Protein AF-A0A6J0SDN5-F1 (afdb_monomer_lite)

Foldseek 3Di:
DVVVLVVCVVPDDPVVSVVVVVVVVQCPPVVHVVVVVVVVQVVQVVVDVDSCVVVCCCVVPVVDPDDCPPPPDDDDDDPDDDDPDVVSVD

Sequence (90 aa):
MARYLRSLEPLVSPEELKQTQELVAEFETPGGEGERLQARLQRRAARMDNWITDWWVQSAYLENRLPLAVHSNPAVVLPKQDFNDWKGQL

pLDDT: mean 97.19, std 2.17, range [83.31, 98.62]

Secondary structure (DSSP, 8-state):
-HHHHHHHTTTS-HHHHHHHHHHHHHHTSTTSHHHHHHHHHHHHHTTSS-SSHHHHHIIIIIS--S-HHHHT----PPPPP--SSTTTT-

Radius of gyration: 23.23 Å; chains: 1; bounding box: 51×24×62 Å

Structure (mmCIF, N/CA/C/O backbone):
data_AF-A0A6J0SDN5-F1
#
_entry.id   AF-A0A6J0SDN5-F1
#
loop_
_atom_site.group_PDB
_atom_site.id
_atom_site.type_symbol
_atom_site.label_atom_id
_atom_site.label_alt_id
_atom_site.label_comp_id
_atom_site.label_asym_id
_atom_site.label_entity_id
_atom_site.label_seq_id
_atom_site.pdbx_PDB_ins_code
_atom_site.Cartn_x
_atom_site.Cartn_y
_atom_site.Cartn_z
_atom_site.occupancy
_atom_site.B_iso_or_equiv
_atom_site.auth_seq_id
_atom_site.auth_comp_id
_atom_site.auth_asym_id
_atom_site.auth_atom_id
_atom_site.pdbx_PDB_model_num
ATOM 1 N N . MET A 1 1 ? -7.507 -6.569 14.617 1.00 94.25 1 MET A N 1
ATOM 2 C CA . MET A 1 1 ? -6.458 -5.613 14.193 1.00 94.25 1 MET A CA 1
ATOM 3 C C . MET A 1 1 ? -5.077 -5.852 14.827 1.00 94.25 1 MET A C 1
ATOM 5 O O . MET A 1 1 ? -4.136 -5.128 14.523 1.00 94.25 1 MET A O 1
ATOM 9 N N . ALA A 1 2 ? -4.880 -6.916 15.620 1.00 96.00 2 ALA A N 1
ATOM 10 C CA . ALA A 1 2 ? -3.627 -7.160 16.351 1.00 96.00 2 ALA A CA 1
ATOM 11 C C . ALA A 1 2 ? -2.346 -7.218 15.489 1.00 96.00 2 ALA A C 1
ATOM 13 O O . ALA A 1 2 ? -1.289 -6.768 15.923 1.00 96.00 2 ALA A O 1
ATOM 14 N N . ARG A 1 3 ? -2.424 -7.756 14.261 1.00 98.12 3 ARG A N 1
ATOM 15 C CA . ARG A 1 3 ? -1.266 -7.818 13.351 1.00 98.12 3 ARG A CA 1
ATOM 16 C C . ARG A 1 3 ? -0.811 -6.428 12.905 1.00 98.12 3 ARG A C 1
ATOM 18 O O . ARG A 1 3 ? 0.384 -6.184 12.872 1.00 98.12 3 ARG A O 1
ATOM 25 N N . TYR A 1 4 ? -1.762 -5.542 12.609 1.00 98.12 4 TYR A N 1
ATOM 26 C CA . TYR A 1 4 ? -1.489 -4.159 12.225 1.00 98.12 4 TYR A CA 1
ATOM 27 C C . TYR A 1 4 ? -0.753 -3.411 13.343 1.00 98.12 4 TYR A C 1
ATOM 29 O O . TYR A 1 4 ? 0.318 -2.870 13.100 1.00 98.12 4 TYR A O 1
ATOM 37 N N . LEU A 1 5 ? -1.253 -3.485 14.583 1.00 98.31 5 LEU A N 1
ATOM 38 C CA . LEU A 1 5 ? -0.612 -2.835 15.733 1.00 98.31 5 LEU A CA 1
ATOM 39 C C . LEU A 1 5 ? 0.812 -3.357 15.990 1.00 98.31 5 LEU A C 1
ATOM 41 O O . LEU A 1 5 ? 1.723 -2.565 16.204 1.00 98.31 5 LEU A O 1
ATOM 45 N N . ARG A 1 6 ? 1.034 -4.676 15.893 1.00 98.25 6 ARG A N 1
ATOM 46 C CA . ARG A 1 6 ? 2.375 -5.270 16.046 1.00 98.25 6 ARG A CA 1
ATOM 47 C C . ARG A 1 6 ? 3.353 -4.816 14.960 1.00 98.25 6 ARG A C 1
ATOM 49 O O . ARG A 1 6 ? 4.539 -4.677 15.222 1.00 98.25 6 ARG A O 1
ATOM 56 N N . SER A 1 7 ? 2.871 -4.609 13.735 1.00 98.38 7 SER A N 1
ATOM 57 C CA . SER A 1 7 ? 3.702 -4.094 12.642 1.00 98.38 7 SER A CA 1
ATOM 58 C C . SER A 1 7 ? 4.094 -2.630 12.833 1.00 98.38 7 SER A C 1
ATOM 60 O O . SER A 1 7 ? 5.123 -2.227 12.300 1.00 98.38 7 SER A O 1
ATOM 62 N N . LEU A 1 8 ? 3.304 -1.849 13.577 1.00 98.25 8 LEU A N 1
ATOM 63 C CA . LEU A 1 8 ? 3.603 -0.446 13.868 1.00 98.25 8 LEU A CA 1
ATOM 64 C C . LEU A 1 8 ? 4.565 -0.262 15.036 1.00 98.25 8 LEU A C 1
ATOM 66 O O . LEU A 1 8 ? 5.330 0.692 15.020 1.00 98.25 8 LEU A O 1
ATOM 70 N N . GLU A 1 9 ? 4.553 -1.166 16.013 1.00 97.06 9 GLU A N 1
ATOM 71 C CA . GLU A 1 9 ? 5.372 -1.076 17.227 1.00 97.06 9 GLU A CA 1
ATOM 72 C C . GLU A 1 9 ? 6.856 -0.705 16.993 1.00 97.06 9 GLU A C 1
ATOM 74 O O . GLU A 1 9 ? 7.344 0.161 17.713 1.00 97.06 9 GLU A O 1
ATOM 79 N N . PRO A 1 10 ? 7.582 -1.248 15.988 1.00 98.06 10 PRO A N 1
ATOM 80 C CA . PRO A 1 10 ? 8.971 -0.849 15.738 1.00 98.06 10 PRO A CA 1
ATOM 81 C C . PRO A 1 10 ? 9.133 0.401 14.850 1.00 98.06 10 PRO A C 1
ATOM 83 O O . PRO A 1 10 ? 10.264 0.799 14.580 1.00 98.06 10 PRO A O 1
ATOM 86 N N . LEU A 1 11 ? 8.045 0.975 14.328 1.00 98.31 11 LEU A N 1
ATOM 87 C CA . LEU A 1 11 ? 8.060 2.042 13.318 1.00 98.31 11 LEU A CA 1
ATOM 88 C C . LEU A 1 11 ? 7.654 3.415 13.867 1.00 98.31 11 LEU A C 1
ATOM 90 O O . LEU A 1 11 ? 7.937 4.419 13.215 1.00 98.31 11 LEU A O 1
ATOM 94 N N . VAL A 1 12 ? 6.970 3.462 15.013 1.00 98.38 12 VAL A N 1
ATOM 95 C CA . VAL A 1 12 ? 6.376 4.688 15.570 1.00 98.38 12 VAL A CA 1
ATOM 96 C C . VAL A 1 12 ? 6.765 4.889 17.034 1.00 98.38 12 VAL A C 1
ATOM 98 O O . VAL A 1 12 ? 7.224 3.961 17.702 1.00 98.38 12 VAL A O 1
ATOM 101 N N . SER A 1 13 ? 6.584 6.105 17.546 1.00 98.56 13 SER A N 1
ATOM 102 C CA . SER A 1 13 ? 6.804 6.398 18.966 1.00 98.56 13 SER A CA 1
ATOM 103 C C . SER A 1 13 ? 5.779 5.690 19.873 1.00 98.56 13 SER A C 1
ATOM 105 O O . SER A 1 13 ? 4.670 5.366 19.430 1.00 98.56 13 SER A O 1
ATOM 107 N N . PRO A 1 14 ? 6.096 5.468 21.164 1.00 98.31 14 PRO A N 1
ATOM 108 C CA . PRO A 1 14 ? 5.140 4.915 2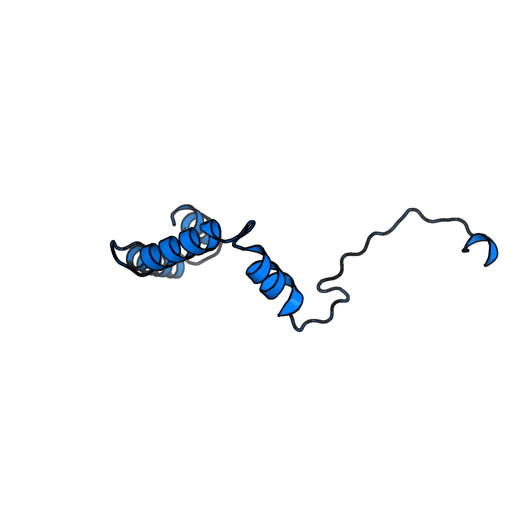2.125 1.00 98.31 14 PRO A CA 1
ATOM 109 C C . PRO A 1 14 ? 3.838 5.722 22.225 1.00 98.31 14 PRO A C 1
ATOM 111 O O . PRO A 1 14 ? 2.757 5.146 22.367 1.00 98.31 14 PRO A O 1
ATOM 114 N N . GLU A 1 15 ? 3.925 7.049 22.128 1.00 98.44 15 GLU A N 1
ATOM 115 C CA . GLU A 1 15 ? 2.782 7.959 22.174 1.00 98.44 15 GLU A CA 1
ATOM 116 C C . GLU A 1 15 ? 1.867 7.783 20.951 1.00 98.44 15 GLU A C 1
ATOM 118 O O . GLU A 1 15 ? 0.653 7.638 21.113 1.00 98.44 15 GLU A O 1
ATOM 123 N N . GLU A 1 16 ? 2.434 7.721 19.741 1.00 98.50 16 GLU A N 1
ATOM 124 C CA . GLU A 1 16 ? 1.689 7.460 18.497 1.00 98.50 16 GLU A CA 1
ATOM 125 C C . GLU A 1 16 ? 1.074 6.054 18.485 1.00 98.50 16 GLU A C 1
ATOM 127 O O . GLU A 1 16 ? -0.066 5.865 18.043 1.00 98.50 16 GLU A O 1
ATOM 132 N N . LEU A 1 17 ? 1.800 5.055 19.002 1.00 98.56 17 LEU A N 1
ATOM 133 C CA . LEU A 1 17 ? 1.287 3.692 19.116 1.00 98.56 17 LEU A CA 1
ATOM 134 C C . LEU A 1 17 ? 0.077 3.646 20.050 1.00 98.56 17 LEU A C 1
ATOM 136 O O . LEU A 1 17 ? -0.931 3.034 19.699 1.00 98.56 17 LEU A O 1
ATOM 140 N N . LYS A 1 18 ? 0.148 4.315 21.207 1.00 98.50 18 LYS A N 1
ATOM 141 C CA . LYS A 1 18 ? -0.967 4.388 22.159 1.00 98.50 18 LYS A CA 1
ATOM 142 C C . LYS A 1 18 ? -2.197 5.046 21.531 1.00 98.50 18 LYS A C 1
ATOM 144 O O . LYS A 1 18 ? -3.289 4.490 21.615 1.00 98.50 18 LYS A O 1
ATOM 149 N N . GLN A 1 19 ? -2.022 6.175 20.845 1.00 98.62 19 GLN A N 1
ATOM 150 C CA . GLN A 1 19 ? -3.117 6.826 20.113 1.00 98.62 19 GLN A CA 1
ATOM 151 C C . GLN A 1 19 ? -3.727 5.887 19.061 1.00 98.62 19 GLN A C 1
ATOM 153 O O . GLN A 1 19 ? -4.945 5.776 18.937 1.00 98.62 19 GLN A O 1
ATOM 158 N N . THR A 1 20 ? -2.889 5.148 18.332 1.00 98.50 20 THR A N 1
ATOM 159 C CA . THR A 1 20 ? -3.357 4.184 17.327 1.00 98.50 20 THR A CA 1
ATOM 160 C C . THR A 1 20 ? -4.117 3.014 17.958 1.00 98.50 20 THR A C 1
ATOM 162 O O . THR A 1 20 ? -5.099 2.542 17.388 1.00 98.50 20 THR A O 1
ATOM 165 N N . GLN A 1 21 ? -3.698 2.541 19.135 1.00 98.50 21 GLN A N 1
ATOM 166 C CA . GLN A 1 21 ? -4.408 1.501 19.885 1.00 98.50 21 GLN A CA 1
ATOM 167 C C . GLN A 1 21 ? -5.81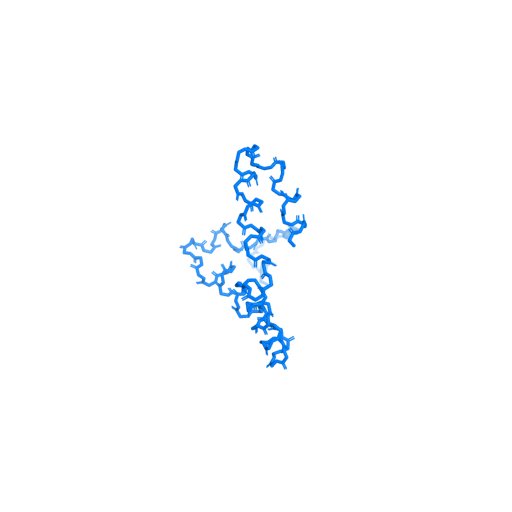4 1.958 20.288 1.00 98.50 21 GLN A C 1
ATOM 169 O O . GLN A 1 21 ? -6.758 1.184 20.137 1.00 98.50 21 GLN A O 1
ATOM 174 N N . GLU A 1 22 ? -5.964 3.203 20.747 1.00 98.38 22 GLU A N 1
ATOM 175 C CA . GLU A 1 22 ? -7.262 3.792 21.103 1.00 98.38 22 GLU A CA 1
ATOM 176 C C . GLU A 1 22 ? -8.193 3.870 19.879 1.00 98.38 22 GLU A C 1
ATOM 178 O O . GLU A 1 22 ? -9.326 3.388 19.936 1.00 98.38 22 GLU A O 1
ATOM 183 N N . LEU A 1 23 ? -7.690 4.356 18.737 1.00 98.31 23 LEU A N 1
ATOM 184 C CA . LEU A 1 23 ? -8.444 4.405 17.476 1.00 98.31 23 LEU A CA 1
ATOM 185 C C . LEU A 1 23 ? -8.866 3.015 16.985 1.00 98.31 23 LEU A C 1
ATOM 187 O O . LEU A 1 23 ? -9.981 2.825 16.501 1.00 98.31 23 LEU A O 1
ATOM 191 N N . VAL A 1 24 ? -7.977 2.026 17.097 1.00 98.06 24 VAL A N 1
ATOM 192 C CA . VAL A 1 24 ? -8.283 0.641 16.723 1.00 98.06 24 VAL A CA 1
ATOM 193 C C . VAL A 1 24 ? -9.347 0.047 17.643 1.00 98.06 24 VAL A C 1
ATOM 195 O O . VAL A 1 24 ? -10.249 -0.626 17.148 1.00 98.06 24 VAL A O 1
ATOM 198 N N . ALA A 1 25 ? -9.276 0.309 18.950 1.00 97.75 25 ALA A N 1
ATOM 199 C CA . ALA A 1 25 ? -10.282 -0.158 19.897 1.00 97.75 25 ALA A CA 1
ATOM 200 C C . ALA A 1 25 ? -11.666 0.431 19.581 1.00 97.75 25 ALA A C 1
ATOM 202 O O . ALA A 1 25 ? -12.649 -0.307 19.558 1.00 97.75 25 ALA A O 1
ATOM 203 N N . GLU A 1 26 ? -11.740 1.726 19.259 1.00 98.06 26 GLU A N 1
ATOM 204 C CA . GLU A 1 26 ? -12.983 2.365 18.817 1.00 98.06 26 GLU A CA 1
ATOM 205 C C . GLU A 1 26 ? -13.504 1.740 17.512 1.00 98.06 26 GLU A C 1
ATOM 207 O O . GLU A 1 26 ? -14.676 1.363 17.425 1.00 98.06 26 GLU A O 1
ATOM 212 N N . PHE A 1 27 ? -12.628 1.553 16.521 1.00 98.19 27 PHE A N 1
ATOM 213 C CA . PHE A 1 27 ? -12.970 0.961 15.226 1.00 98.19 27 PHE A CA 1
ATOM 214 C C . PHE A 1 27 ? -13.537 -0.463 15.340 1.00 98.19 27 PHE A C 1
ATOM 216 O O . PHE A 1 27 ? -14.422 -0.835 14.565 1.00 98.19 27 PHE A O 1
ATOM 223 N N . GLU A 1 28 ? -13.041 -1.249 16.300 1.00 96.56 28 GLU A N 1
ATOM 224 C CA . GLU A 1 28 ? -13.458 -2.633 16.564 1.00 96.56 28 GLU A CA 1
ATOM 225 C C . GLU A 1 28 ? -14.666 -2.753 17.513 1.00 96.56 28 GLU A C 1
ATOM 227 O O . GLU A 1 28 ? -15.094 -3.870 17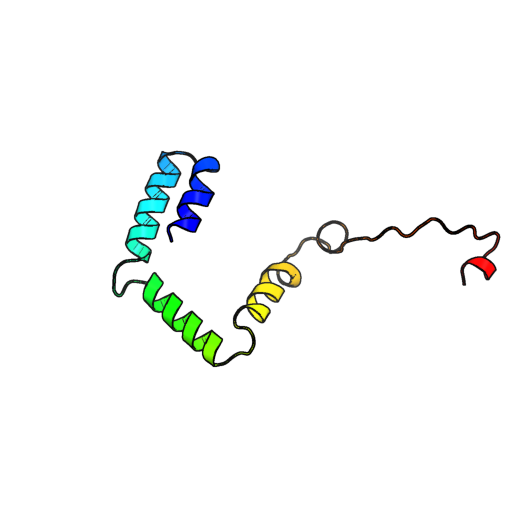.807 1.00 96.56 28 GLU A O 1
ATOM 232 N N . THR A 1 29 ? -15.243 -1.640 17.981 1.00 97.50 29 THR A N 1
ATOM 233 C CA . THR A 1 29 ? -16.423 -1.667 18.862 1.00 97.50 29 THR A CA 1
ATOM 234 C C . THR A 1 29 ? -17.592 -2.403 18.184 1.00 97.50 29 THR A C 1
ATOM 236 O O . THR A 1 29 ? -17.852 -2.154 17.002 1.00 97.50 29 THR A O 1
ATOM 239 N N . PRO A 1 30 ? -18.356 -3.253 18.901 1.00 97.12 30 PRO A N 1
ATOM 240 C CA . PRO A 1 30 ? -19.545 -3.900 18.347 1.00 97.12 30 PRO A CA 1
ATOM 241 C C . PRO A 1 30 ? -20.541 -2.887 17.768 1.00 97.12 30 PRO A C 1
ATOM 243 O O . PRO A 1 30 ? -20.895 -1.901 18.416 1.00 97.12 30 PRO A O 1
ATOM 246 N N . GLY A 1 31 ? -20.994 -3.110 16.534 1.00 95.88 31 GLY A N 1
ATOM 247 C CA . GLY A 1 31 ? -21.842 -2.175 15.787 1.00 95.88 31 GLY A CA 1
ATOM 248 C C . GLY A 1 31 ? -21.126 -0.925 15.251 1.00 95.88 31 GLY A C 1
ATOM 249 O O . GLY A 1 31 ? -21.779 -0.080 14.619 1.00 95.88 31 GLY A O 1
ATOM 250 N N . GLY A 1 32 ? -19.815 -0.815 15.481 1.00 95.50 32 GLY A N 1
ATOM 251 C CA . GLY A 1 32 ? -18.942 0.261 15.026 1.00 95.50 32 GLY A CA 1
ATOM 252 C C . GLY A 1 32 ? -18.608 0.194 13.535 1.00 95.50 32 GLY A C 1
ATOM 253 O O . GLY A 1 32 ? -19.088 -0.660 12.781 1.00 95.50 32 GLY A O 1
ATOM 254 N N . GLU A 1 33 ? -17.776 1.131 13.084 1.00 97.88 33 GLU A N 1
ATOM 255 C CA . GLU A 1 33 ? -17.456 1.278 11.660 1.00 97.88 33 GLU A CA 1
ATOM 256 C C . GLU A 1 33 ? -16.666 0.090 11.098 1.00 97.88 33 GLU A C 1
ATOM 258 O O . GLU A 1 33 ? -16.919 -0.316 9.960 1.00 97.88 33 GLU A O 1
ATOM 263 N N . GLY A 1 34 ? -15.786 -0.536 11.887 1.00 98.12 34 GLY A N 1
ATOM 264 C CA . GLY A 1 34 ? -15.020 -1.698 11.440 1.00 98.12 34 GLY A CA 1
ATOM 265 C C . GLY A 1 34 ? -15.898 -2.876 11.036 1.00 98.12 34 GLY A C 1
ATOM 266 O O . GLY A 1 34 ? -15.725 -3.426 9.946 1.00 98.12 34 GLY A O 1
ATOM 267 N N . GLU A 1 35 ? -16.908 -3.214 11.841 1.00 98.12 35 GLU A N 1
ATOM 268 C CA . GLU A 1 35 ? -17.862 -4.278 11.507 1.00 98.12 35 GLU A CA 1
ATOM 269 C C . GLU A 1 35 ? -18.693 -3.938 10.261 1.00 98.12 35 GLU A C 1
ATOM 271 O O . GLU A 1 35 ? -18.895 -4.784 9.383 1.00 98.12 35 GLU A O 1
ATOM 276 N N . ARG A 1 36 ? -19.143 -2.682 10.129 1.00 98.38 36 ARG A N 1
ATOM 277 C CA . ARG A 1 36 ? -19.936 -2.225 8.973 1.00 98.38 36 ARG A CA 1
ATOM 278 C C . ARG A 1 36 ? -19.140 -2.300 7.675 1.00 98.38 36 ARG A C 1
ATOM 280 O O . ARG A 1 36 ? -19.669 -2.765 6.658 1.00 98.38 36 ARG A O 1
ATOM 287 N N . LEU A 1 37 ? -17.888 -1.847 7.695 1.00 98.38 37 LEU A N 1
ATOM 288 C CA . LEU A 1 37 ? -16.986 -1.900 6.546 1.00 98.38 37 LEU A CA 1
ATOM 289 C C . LEU A 1 37 ? -16.620 -3.343 6.202 1.00 98.38 37 LEU A C 1
ATOM 291 O O . LEU A 1 37 ? -16.697 -3.718 5.031 1.00 98.38 37 LEU A O 1
ATOM 295 N N . GLN A 1 38 ? -16.338 -4.180 7.201 1.00 98.31 38 GLN A N 1
ATOM 296 C CA . GLN A 1 38 ? -16.058 -5.598 6.989 1.00 98.31 38 GLN A CA 1
ATOM 297 C C . GLN A 1 38 ? -17.248 -6.326 6.348 1.00 98.31 38 GLN A C 1
ATOM 299 O O . GLN A 1 38 ? -17.077 -7.076 5.385 1.00 98.31 38 GLN A O 1
ATOM 304 N N . ALA A 1 39 ? -18.474 -6.048 6.795 1.00 98.31 39 ALA A N 1
ATOM 305 C CA . ALA A 1 39 ? -19.674 -6.613 6.184 1.00 98.31 39 ALA A CA 1
ATOM 306 C C . ALA A 1 39 ? -19.873 -6.132 4.731 1.00 98.31 39 ALA A C 1
ATOM 308 O O . ALA A 1 39 ? -20.317 -6.895 3.870 1.00 98.31 39 ALA A O 1
ATOM 309 N N . ARG A 1 40 ? -19.543 -4.867 4.421 1.00 98.19 40 ARG A N 1
ATOM 310 C CA . ARG A 1 40 ? -19.545 -4.354 3.035 1.00 98.19 40 ARG A CA 1
ATOM 311 C C . ARG A 1 40 ? -18.504 -5.069 2.177 1.00 98.19 40 ARG A C 1
ATOM 313 O O . ARG A 1 40 ? -18.820 -5.433 1.045 1.00 98.19 40 ARG A O 1
ATOM 320 N N . LEU A 1 41 ? -17.312 -5.306 2.720 1.00 98.38 41 LEU A N 1
ATOM 321 C CA . LEU A 1 41 ? -16.232 -6.013 2.039 1.00 98.38 41 LEU A CA 1
ATOM 322 C C . LEU A 1 41 ? -16.628 -7.450 1.689 1.00 98.38 41 LEU A C 1
ATOM 324 O O . LEU A 1 41 ? -16.477 -7.871 0.546 1.00 98.38 41 LEU A O 1
ATOM 328 N N . GLN A 1 42 ? -17.228 -8.168 2.639 1.00 98.56 42 GLN A N 1
ATOM 329 C CA . GLN A 1 42 ? -17.752 -9.518 2.420 1.00 98.56 42 GLN A CA 1
ATOM 330 C C . GLN A 1 42 ? -18.845 -9.544 1.343 1.00 98.56 42 GLN A C 1
ATOM 332 O O . GLN A 1 42 ? -18.821 -10.400 0.462 1.00 98.56 42 GLN A O 1
ATOM 337 N N . ARG A 1 43 ? -19.775 -8.575 1.349 1.00 98.50 43 ARG A N 1
ATOM 338 C CA . ARG A 1 43 ? -20.797 -8.454 0.291 1.00 98.50 43 ARG A CA 1
ATOM 339 C C . ARG A 1 43 ? -20.196 -8.165 -1.083 1.00 98.50 43 ARG A C 1
ATOM 341 O O . ARG A 1 43 ? -20.723 -8.658 -2.075 1.00 98.50 43 ARG A O 1
ATOM 348 N N . ARG A 1 44 ? -19.126 -7.366 -1.149 1.00 98.25 44 ARG A N 1
ATOM 349 C CA . ARG A 1 44 ? -18.384 -7.114 -2.391 1.00 98.25 44 ARG A CA 1
ATOM 350 C C . ARG A 1 44 ? -17.721 -8.398 -2.887 1.00 98.25 44 ARG A C 1
ATOM 352 O O . ARG A 1 44 ? -17.911 -8.755 -4.043 1.00 98.25 44 ARG A O 1
ATOM 359 N N . ALA A 1 45 ? -17.034 -9.121 -2.004 1.00 98.38 45 ALA A N 1
ATOM 360 C CA . ALA A 1 45 ? -16.392 -10.394 -2.325 1.00 98.38 45 ALA A CA 1
ATOM 361 C C . ALA A 1 45 ? -17.374 -11.479 -2.779 1.00 98.38 45 ALA A C 1
ATOM 363 O O . ALA A 1 45 ? -17.047 -12.253 -3.663 1.00 98.38 45 ALA A O 1
ATOM 364 N N . ALA A 1 46 ? -18.601 -11.498 -2.258 1.00 98.31 46 ALA A N 1
ATOM 365 C CA . ALA A 1 46 ? -19.624 -12.442 -2.710 1.00 98.31 46 ALA A CA 1
ATOM 366 C C . ALA A 1 46 ? -20.135 -12.182 -4.144 1.00 98.31 46 ALA A C 1
ATOM 368 O O . ALA A 1 46 ? -20.839 -13.020 -4.698 1.00 98.31 46 ALA A O 1
ATOM 369 N N . ARG A 1 47 ? -19.845 -11.011 -4.729 1.00 97.62 47 ARG A N 1
ATOM 370 C CA . ARG A 1 47 ? -20.339 -10.586 -6.053 1.00 97.62 47 ARG A CA 1
ATOM 371 C C . ARG A 1 47 ? -19.233 -10.459 -7.101 1.00 97.62 47 ARG A C 1
ATOM 373 O O . ARG A 1 47 ? -19.514 -10.013 -8.208 1.00 97.62 47 ARG A O 1
ATOM 380 N N . MET A 1 48 ? -17.991 -10.769 -6.741 1.00 97.44 48 MET A N 1
ATOM 381 C CA . MET A 1 48 ? -16.814 -10.545 -7.575 1.00 97.44 48 MET A CA 1
ATOM 382 C C . MET A 1 48 ? -15.854 -11.721 -7.449 1.00 97.44 48 MET A C 1
ATOM 384 O O . MET A 1 48 ? -15.636 -12.208 -6.344 1.00 97.44 48 MET A O 1
ATOM 388 N N . ASP A 1 49 ? -15.202 -12.094 -8.548 1.00 97.56 49 ASP A N 1
ATOM 389 C CA . ASP A 1 49 ? -14.158 -13.128 -8.525 1.00 97.56 49 ASP A CA 1
ATOM 390 C C . ASP A 1 49 ? -12.956 -12.704 -7.665 1.00 97.56 49 ASP A C 1
ATOM 392 O O . ASP A 1 49 ? -12.337 -13.516 -6.980 1.00 97.56 49 ASP A O 1
ATOM 396 N N . ASN A 1 50 ? -12.645 -11.404 -7.659 1.00 97.88 50 ASN A N 1
ATOM 397 C CA . ASN A 1 50 ? -11.663 -10.805 -6.769 1.00 97.88 50 ASN A CA 1
ATOM 398 C C . ASN A 1 50 ? -12.134 -9.414 -6.323 1.00 97.88 50 ASN A C 1
ATOM 400 O O . ASN A 1 50 ? -12.277 -8.496 -7.128 1.00 97.88 50 ASN A O 1
ATOM 404 N N . TRP A 1 51 ? -12.369 -9.246 -5.021 1.00 97.94 51 TRP A N 1
ATOM 405 C CA . TRP A 1 51 ? -12.915 -8.004 -4.474 1.00 97.94 51 TRP A CA 1
ATOM 406 C C . TRP A 1 51 ? -11.936 -6.825 -4.503 1.00 97.94 51 TRP A C 1
ATOM 408 O O . TRP A 1 51 ? -12.396 -5.678 -4.473 1.00 97.94 51 TRP A O 1
ATOM 418 N N . ILE A 1 52 ? -10.620 -7.084 -4.528 1.00 98.19 52 ILE A N 1
ATOM 419 C CA . ILE A 1 52 ? -9.591 -6.043 -4.397 1.00 98.19 52 ILE A CA 1
ATOM 420 C C . ILE A 1 52 ? -9.012 -5.595 -5.738 1.00 98.19 52 ILE A C 1
ATOM 422 O O . ILE A 1 52 ? -8.504 -4.483 -5.797 1.00 98.19 52 ILE A O 1
ATOM 426 N N . THR A 1 53 ? -9.098 -6.396 -6.807 1.00 97.75 53 THR A N 1
ATOM 427 C CA . THR A 1 53 ? -8.388 -6.129 -8.075 1.00 97.75 53 THR A CA 1
ATOM 428 C C . THR A 1 53 ? -8.585 -4.707 -8.594 1.00 97.75 53 THR A C 1
ATOM 430 O O . THR A 1 53 ? -7.592 -4.018 -8.805 1.00 97.75 53 THR A O 1
ATOM 433 N N . ASP A 1 54 ? -9.827 -4.235 -8.735 1.00 97.06 54 ASP A N 1
ATOM 434 C CA . ASP A 1 54 ? -10.085 -2.888 -9.269 1.00 97.06 54 ASP A CA 1
ATOM 435 C C . ASP A 1 54 ? -9.454 -1.797 -8.398 1.00 97.06 54 ASP A C 1
ATOM 437 O O . ASP A 1 54 ? -8.817 -0.879 -8.908 1.00 97.06 54 ASP A O 1
ATOM 441 N N . TRP A 1 55 ? -9.597 -1.913 -7.074 1.00 97.94 55 TRP A N 1
ATOM 442 C CA . TRP A 1 55 ? -9.025 -0.958 -6.125 1.00 97.94 55 TRP A CA 1
ATOM 443 C C . TRP A 1 55 ? -7.500 -1.001 -6.138 1.00 97.94 55 TRP A C 1
ATOM 445 O O . TRP A 1 55 ? -6.853 0.040 -6.132 1.00 97.94 55 TRP A O 1
ATOM 455 N N . TRP A 1 56 ? -6.919 -2.197 -6.192 1.00 98.12 56 TRP A N 1
ATOM 456 C CA . TRP A 1 56 ? -5.475 -2.369 -6.185 1.00 98.12 56 TRP A CA 1
ATOM 457 C C . TRP A 1 56 ? -4.837 -1.848 -7.470 1.00 98.12 56 TRP A C 1
ATOM 459 O O . TRP A 1 56 ? -3.880 -1.090 -7.393 1.00 98.12 56 TRP A O 1
ATOM 469 N N . VAL A 1 57 ? -5.375 -2.190 -8.645 1.00 98.25 57 VAL A N 1
ATOM 470 C CA . VAL A 1 57 ? -4.849 -1.702 -9.932 1.00 98.25 57 VAL A CA 1
ATOM 471 C C . VAL A 1 57 ? -4.931 -0.180 -9.998 1.00 98.25 57 VAL A C 1
ATOM 473 O O . VAL A 1 57 ? -3.967 0.483 -10.390 1.00 98.25 57 VAL A O 1
ATOM 476 N N . GLN A 1 58 ? -6.066 0.371 -9.566 1.00 98.38 58 GLN A N 1
ATOM 477 C CA . GLN A 1 58 ? -6.284 1.805 -9.531 1.00 98.38 58 GLN A CA 1
ATOM 478 C C . GLN A 1 58 ? -5.252 2.498 -8.629 1.00 98.38 58 GLN A C 1
ATOM 480 O O . GLN A 1 58 ? -4.495 3.340 -9.110 1.00 98.38 58 GLN A O 1
ATOM 485 N N . SER A 1 59 ? -5.151 2.106 -7.358 1.00 97.62 59 SER A N 1
ATOM 486 C CA . SER A 1 59 ? -4.285 2.799 -6.398 1.00 97.62 59 SER A CA 1
ATOM 487 C C . SER A 1 59 ? -2.795 2.484 -6.550 1.00 97.62 59 SER A C 1
ATOM 489 O O . SER A 1 59 ? -1.965 3.352 -6.294 1.00 97.62 59 SER A O 1
ATOM 491 N N . ALA A 1 60 ? -2.423 1.275 -6.981 1.00 97.06 60 ALA A N 1
ATOM 492 C CA . ALA A 1 60 ? -1.017 0.899 -7.142 1.00 97.06 60 ALA A CA 1
ATOM 493 C C . ALA A 1 60 ? -0.392 1.436 -8.443 1.00 97.06 60 ALA A C 1
ATOM 495 O O . ALA A 1 60 ? 0.821 1.644 -8.477 1.00 97.06 60 ALA A O 1
ATOM 496 N N . TYR A 1 61 ? -1.191 1.683 -9.494 1.00 96.81 61 TYR A N 1
ATOM 497 C CA . TYR A 1 61 ? -0.678 2.105 -10.807 1.00 96.81 61 TYR A CA 1
ATOM 498 C C . TYR A 1 61 ? -1.384 3.337 -11.371 1.00 96.81 61 TYR A C 1
ATOM 500 O O . TYR A 1 61 ? -0.727 4.335 -11.657 1.00 96.81 61 TYR A O 1
ATOM 508 N N . LEU A 1 62 ? -2.706 3.284 -11.557 1.00 97.88 62 LEU A N 1
ATOM 509 C CA . LEU A 1 62 ? -3.421 4.253 -12.403 1.00 97.88 62 LEU A CA 1
ATOM 510 C C . LEU A 1 62 ? -3.587 5.642 -11.756 1.00 97.88 62 LEU A C 1
ATOM 512 O O . LEU A 1 62 ? -3.730 6.651 -12.455 1.00 97.88 62 LEU A O 1
ATOM 516 N N . GLU A 1 63 ? -3.566 5.714 -10.426 1.00 97.94 63 GLU A N 1
ATOM 517 C CA . GLU A 1 63 ? -3.646 6.972 -9.673 1.00 97.94 63 GLU A CA 1
ATOM 518 C C . GLU A 1 63 ? -2.297 7.670 -9.531 1.00 97.94 63 GLU A C 1
ATOM 520 O O . GLU A 1 63 ? -2.259 8.896 -9.395 1.00 97.94 63 GLU A O 1
ATOM 525 N N . ASN A 1 64 ? -1.193 6.922 -9.595 1.00 96.69 64 ASN A N 1
ATOM 526 C CA . ASN A 1 64 ? 0.136 7.485 -9.415 1.00 96.69 64 ASN A CA 1
ATOM 527 C C . ASN A 1 64 ? 0.450 8.484 -10.544 1.00 96.69 64 ASN A C 1
ATOM 529 O O . ASN A 1 64 ? 0.278 8.197 -11.727 1.00 96.69 64 ASN A O 1
ATOM 533 N N . ARG A 1 65 ? 0.885 9.691 -10.166 1.00 97.81 65 ARG A N 1
ATOM 534 C CA . ARG A 1 65 ? 1.205 10.789 -11.094 1.00 97.81 65 ARG A CA 1
ATOM 535 C C . ARG A 1 65 ? 2.695 10.919 -11.396 1.00 97.81 65 ARG A C 1
ATOM 537 O O . ARG A 1 65 ? 3.071 11.779 -12.190 1.00 97.81 65 ARG A O 1
ATOM 544 N N . LEU A 1 66 ? 3.539 10.093 -10.781 1.00 98.31 66 LEU A N 1
ATOM 545 C CA . LEU A 1 66 ? 4.948 10.018 -11.141 1.00 98.31 66 LEU A CA 1
ATOM 546 C C . LEU A 1 66 ? 5.104 9.424 -12.553 1.00 98.31 66 LEU A C 1
ATOM 548 O O . LEU A 1 66 ? 4.294 8.586 -12.960 1.00 98.31 66 LEU A O 1
ATOM 552 N N . PRO A 1 67 ? 6.135 9.830 -13.314 1.00 98.19 67 PRO A N 1
ATOM 553 C CA . PRO A 1 67 ? 6.430 9.227 -14.609 1.00 98.19 67 PRO A CA 1
ATOM 554 C C . PRO A 1 67 ? 6.607 7.708 -14.507 1.00 98.19 67 PRO A C 1
ATOM 556 O O . PRO A 1 67 ? 7.160 7.211 -13.533 1.00 98.19 67 PRO A O 1
ATOM 559 N N . LEU A 1 68 ? 6.206 6.960 -15.538 1.00 98.19 68 LEU A N 1
ATOM 560 C CA . LEU A 1 68 ? 6.331 5.495 -15.519 1.00 98.19 68 LEU A CA 1
ATOM 561 C C . LEU A 1 68 ? 7.790 5.024 -15.468 1.00 98.19 68 LEU A C 1
ATOM 563 O O . LEU A 1 68 ? 8.112 4.053 -14.780 1.00 98.19 68 LEU A O 1
ATOM 567 N N . ALA A 1 69 ? 8.671 5.706 -16.206 1.00 97.81 69 ALA A N 1
ATOM 568 C CA . ALA A 1 69 ? 10.096 5.412 -16.215 1.00 97.81 69 ALA A CA 1
ATOM 569 C C . ALA A 1 69 ? 10.675 5.588 -14.806 1.00 97.81 69 ALA A C 1
ATOM 571 O O . ALA A 1 69 ? 10.408 6.594 -14.154 1.00 97.81 69 ALA A O 1
ATOM 572 N N . VAL A 1 70 ? 11.475 4.617 -14.355 1.00 96.31 70 VAL A N 1
ATOM 573 C CA . VAL A 1 70 ? 12.112 4.566 -13.023 1.00 96.31 70 VAL A CA 1
ATOM 574 C C . VAL A 1 70 ? 11.142 4.359 -11.850 1.00 96.31 70 VAL A C 1
ATOM 576 O O . VAL A 1 70 ? 11.485 3.620 -10.933 1.00 96.31 70 VAL A O 1
ATOM 579 N N . HIS A 1 71 ? 9.943 4.948 -11.857 1.00 97.44 71 HIS A N 1
ATOM 580 C CA . HIS A 1 71 ? 9.037 4.895 -10.700 1.00 97.44 71 HIS A CA 1
ATOM 581 C C . HIS A 1 71 ? 8.042 3.729 -10.711 1.00 97.44 71 HIS A C 1
ATOM 583 O O . HIS A 1 71 ? 7.527 3.379 -9.651 1.00 97.44 71 HIS A O 1
ATOM 589 N N . SER A 1 72 ? 7.741 3.143 -11.875 1.00 97.44 72 SER A N 1
ATOM 590 C CA . SER A 1 72 ? 6.762 2.049 -11.974 1.00 97.44 72 SER A CA 1
ATOM 591 C C . SER A 1 72 ? 7.225 0.909 -12.873 1.00 97.44 72 SER A C 1
ATOM 593 O O . SER A 1 72 ? 7.127 -0.251 -12.479 1.00 97.44 72 SER A O 1
ATOM 595 N N . ASN A 1 73 ? 7.766 1.219 -14.055 1.00 98.06 73 ASN A N 1
ATOM 596 C CA . ASN A 1 73 ? 8.170 0.197 -15.016 1.00 98.06 73 ASN A CA 1
ATOM 597 C C . ASN A 1 73 ? 9.453 -0.512 -14.546 1.00 98.06 73 ASN A C 1
ATOM 599 O O . ASN A 1 73 ? 10.509 0.129 -14.513 1.00 98.06 73 ASN A O 1
ATOM 603 N N . PRO A 1 74 ? 9.409 -1.821 -14.230 1.00 97.31 74 PRO A N 1
ATOM 604 C CA . PRO A 1 74 ? 10.620 -2.583 -13.968 1.00 97.31 74 PRO A CA 1
ATOM 605 C C . PRO A 1 74 ? 11.393 -2.810 -15.272 1.00 97.31 74 PRO A C 1
ATOM 607 O O . PRO A 1 74 ? 10.820 -2.827 -16.362 1.00 97.31 74 PRO A O 1
ATOM 610 N N . ALA A 1 75 ? 12.699 -3.037 -15.156 1.00 97.25 75 ALA A N 1
ATOM 611 C CA . ALA A 1 75 ? 13.557 -3.389 -16.280 1.00 97.25 75 ALA A CA 1
ATOM 612 C C . ALA A 1 75 ? 14.219 -4.748 -16.041 1.00 97.25 75 ALA A C 1
ATOM 614 O O . ALA A 1 75 ? 14.621 -5.067 -14.923 1.00 97.25 75 ALA A O 1
ATOM 615 N N . VAL A 1 76 ? 14.361 -5.528 -17.111 1.00 97.81 76 VAL A N 1
ATOM 616 C CA . VAL A 1 76 ? 15.131 -6.775 -17.123 1.00 97.81 76 VAL A CA 1
ATOM 617 C C . VAL A 1 76 ? 16.283 -6.601 -18.099 1.00 97.81 76 VAL A C 1
ATOM 619 O O . VAL A 1 76 ? 16.071 -6.250 -19.258 1.00 97.81 76 VAL A O 1
ATOM 622 N N . VAL A 1 77 ? 17.503 -6.849 -17.627 1.00 97.56 77 VAL A N 1
ATOM 623 C CA . VAL A 1 77 ? 18.707 -6.842 -18.461 1.00 97.56 77 VAL A CA 1
ATOM 624 C C . VAL A 1 77 ? 19.031 -8.282 -18.836 1.00 97.56 77 VAL A C 1
ATOM 626 O O . VAL A 1 77 ? 19.295 -9.111 -17.966 1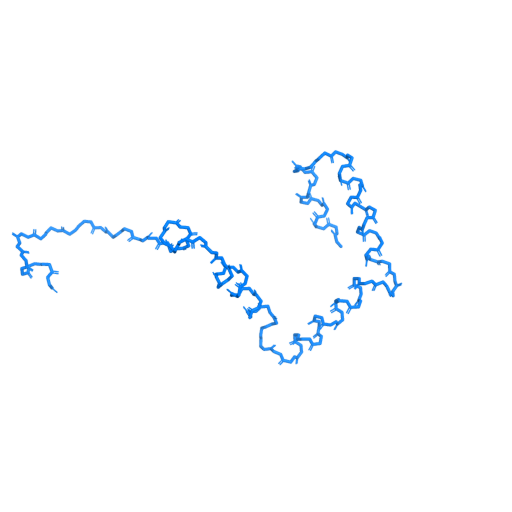.00 97.56 77 VAL A O 1
ATOM 629 N N . LEU A 1 78 ? 18.980 -8.582 -20.132 1.00 97.00 78 LEU A N 1
ATOM 630 C CA . LEU A 1 78 ? 19.332 -9.895 -20.672 1.00 97.00 78 LEU A CA 1
ATOM 631 C C . LEU A 1 78 ? 20.851 -10.010 -20.889 1.00 97.00 78 LEU 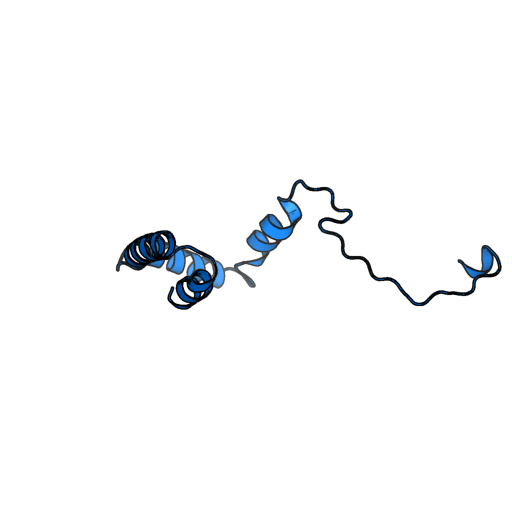A C 1
ATOM 633 O O . LEU A 1 78 ? 21.537 -8.985 -20.949 1.00 97.00 78 LEU A O 1
ATOM 637 N N . PRO A 1 79 ? 21.398 -11.236 -21.021 1.00 97.69 79 PRO A N 1
ATOM 638 C CA . PRO A 1 79 ? 22.806 -11.426 -21.345 1.00 97.69 79 PRO A CA 1
ATOM 639 C C . PRO A 1 79 ? 23.213 -10.634 -22.585 1.00 97.69 79 PRO A C 1
ATOM 641 O O . PRO A 1 79 ? 22.479 -10.587 -23.578 1.00 97.69 79 PRO A O 1
ATOM 644 N N . LYS A 1 80 ? 24.409 -10.043 -22.529 1.00 95.19 80 LYS A N 1
ATOM 645 C CA . LYS A 1 80 ? 24.986 -9.313 -23.656 1.00 95.19 80 LYS A CA 1
ATOM 646 C C . LYS A 1 80 ? 25.05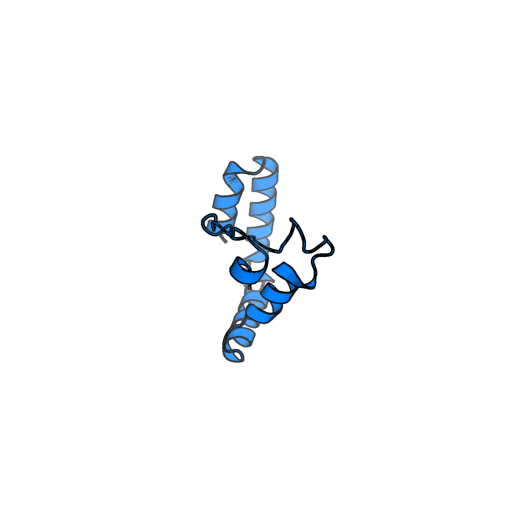0 -10.232 -24.877 1.00 95.19 80 LYS A C 1
ATOM 648 O O . LYS A 1 80 ? 25.576 -11.337 -24.794 1.00 95.19 80 LYS A O 1
ATOM 653 N N . GLN A 1 81 ? 24.518 -9.746 -25.989 1.00 95.00 81 GLN A N 1
ATOM 654 C CA . GLN A 1 81 ? 24.636 -10.390 -27.291 1.00 95.00 81 GLN A CA 1
ATOM 655 C C . GLN A 1 81 ? 25.805 -9.762 -28.061 1.00 95.00 81 GLN A C 1
ATOM 657 O O . GLN A 1 81 ? 26.036 -8.554 -27.957 1.00 95.00 81 GLN A O 1
ATOM 662 N N . ASP A 1 82 ? 26.525 -10.570 -28.837 1.00 94.81 82 ASP A N 1
ATOM 663 C CA . ASP A 1 82 ? 27.641 -10.114 -29.669 1.00 94.81 82 ASP A CA 1
ATOM 664 C C . ASP A 1 82 ? 27.174 -9.915 -31.114 1.00 94.81 82 ASP A C 1
ATOM 666 O O . ASP A 1 82 ? 27.254 -10.804 -31.962 1.00 94.81 82 ASP A O 1
ATOM 670 N N . PHE A 1 83 ? 26.658 -8.720 -31.390 1.00 94.81 83 PHE A N 1
ATOM 671 C CA . PHE A 1 83 ? 26.248 -8.315 -32.730 1.00 94.81 83 PHE A CA 1
ATOM 672 C C . PHE A 1 83 ? 27.387 -7.577 -33.439 1.00 94.81 83 PHE A C 1
ATOM 674 O O . PHE A 1 83 ? 27.890 -6.576 -32.930 1.00 94.81 83 PHE A O 1
ATOM 681 N N . ASN A 1 84 ? 27.777 -8.057 -34.623 1.00 93.31 84 ASN A N 1
ATOM 682 C CA . ASN A 1 84 ? 28.883 -7.486 -35.406 1.00 93.31 84 ASN A CA 1
ATOM 683 C C . ASN A 1 84 ? 28.427 -6.462 -36.461 1.00 93.31 84 ASN A C 1
ATOM 685 O O . ASN A 1 84 ? 29.244 -5.711 -36.988 1.00 93.31 84 ASN A O 1
ATOM 689 N N . ASP A 1 85 ? 27.133 -6.429 -36.776 1.00 93.94 85 ASP A N 1
ATOM 690 C CA . ASP A 1 85 ? 26.499 -5.472 -37.678 1.00 93.94 85 ASP A CA 1
ATOM 691 C C . ASP A 1 85 ? 25.001 -5.332 -37.340 1.00 93.94 85 ASP A C 1
ATOM 693 O O . ASP A 1 85 ? 24.481 -5.986 -36.433 1.00 93.94 85 ASP A O 1
ATOM 697 N N . TRP A 1 86 ? 24.295 -4.470 -38.075 1.00 94.00 86 TRP A N 1
ATOM 698 C CA . TRP A 1 86 ? 22.848 -4.299 -37.914 1.00 94.00 86 TRP A CA 1
ATOM 699 C C . TRP A 1 86 ? 22.056 -5.556 -38.295 1.00 94.00 86 TRP A C 1
ATOM 701 O O . TRP A 1 86 ? 20.962 -5.744 -37.779 1.00 94.00 86 TRP A O 1
ATOM 711 N N . LYS A 1 87 ? 22.591 -6.427 -39.169 1.00 92.69 87 LYS A N 1
ATOM 712 C CA . LYS A 1 87 ? 21.922 -7.682 -39.544 1.00 92.69 87 LYS A CA 1
ATOM 713 C C . LYS A 1 87 ? 21.914 -8.670 -38.385 1.00 92.69 87 LYS A C 1
ATOM 715 O O . LYS A 1 87 ? 20.965 -9.428 -38.270 1.00 92.69 87 LYS A O 1
ATOM 720 N N . GLY A 1 88 ? 22.937 -8.647 -37.532 1.00 90.56 88 GLY A N 1
ATOM 721 C CA . GLY A 1 88 ? 22.970 -9.432 -36.302 1.00 90.56 88 GLY A CA 1
ATOM 722 C C . GLY A 1 88 ? 21.949 -8.974 -35.258 1.00 90.56 88 GLY A C 1
ATOM 723 O O . GLY A 1 88 ? 21.551 -9.788 -34.439 1.00 90.56 88 GLY A O 1
ATOM 724 N N . GLN A 1 89 ? 21.529 -7.703 -35.284 1.00 91.62 89 GLN A N 1
ATOM 725 C CA . GLN A 1 89 ? 20.591 -7.109 -34.315 1.00 91.62 89 GLN A CA 1
ATOM 726 C C . GLN A 1 89 ? 19.106 -7.294 -34.668 1.00 91.62 89 GLN A C 1
ATOM 728 O O . GLN A 1 89 ? 18.256 -6.973 -33.834 1.00 91.62 89 GLN A O 1
ATOM 733 N N . LEU A 1 90 ? 18.801 -7.731 -35.895 1.00 83.31 90 LEU A N 1
ATOM 734 C CA . LEU A 1 90 ? 17.441 -7.987 -36.383 1.00 83.31 90 LEU A CA 1
ATOM 735 C C . LEU A 1 90 ? 17.027 -9.438 -36.140 1.00 83.31 90 LEU A C 1
ATOM 737 O O . LEU A 1 90 ? 15.837 -9.634 -35.810 1.00 83.31 90 LEU A O 1
#